Protein AF-A0A836QS17-F1 (afdb_monomer_lite)

Structure (mmCIF, N/CA/C/O backbone):
data_AF-A0A836QS17-F1
#
_entry.id   AF-A0A836QS17-F1
#
loop_
_atom_site.group_PDB
_atom_site.id
_atom_site.type_symbol
_atom_site.label_atom_id
_atom_site.label_alt_id
_atom_site.label_comp_id
_atom_site.label_asym_id
_atom_site.label_entity_id
_atom_site.label_seq_id
_atom_site.pdbx_PDB_ins_code
_atom_site.Cartn_x
_atom_site.Cartn_y
_atom_site.Cartn_z
_atom_site.occupancy
_atom_site.B_iso_or_equiv
_atom_site.auth_seq_id
_atom_site.auth_comp_id
_atom_site.auth_asym_id
_atom_site.auth_atom_id
_atom_site.pdbx_PDB_model_num
ATOM 1 N N . MET A 1 1 ? -5.330 5.649 -78.995 1.00 45.19 1 MET A N 1
ATOM 2 C CA . MET A 1 1 ? -5.883 4.723 -77.980 1.00 45.19 1 MET A CA 1
ATOM 3 C C . MET A 1 1 ? -5.002 4.776 -76.733 1.00 45.19 1 MET A C 1
ATOM 5 O O . MET A 1 1 ? -3.943 4.167 -76.728 1.00 45.19 1 MET A O 1
ATOM 9 N N . ARG A 1 2 ? -5.372 5.556 -75.710 1.00 42.97 2 ARG A N 1
ATOM 10 C CA . ARG A 1 2 ? -4.669 5.600 -74.414 1.00 42.97 2 ARG A CA 1
ATOM 11 C C . ARG A 1 2 ? -5.558 4.902 -73.386 1.00 42.97 2 ARG A C 1
ATOM 13 O O . ARG A 1 2 ? -6.609 5.428 -73.040 1.00 42.97 2 ARG A O 1
ATOM 20 N N . LYS A 1 3 ? -5.175 3.691 -72.978 1.00 46.97 3 LYS A N 1
ATOM 21 C CA . LYS A 1 3 ? -5.872 2.925 -71.938 1.00 46.97 3 LYS A CA 1
ATOM 22 C C . LYS A 1 3 ? -5.403 3.443 -70.576 1.00 46.97 3 LYS A C 1
ATOM 24 O O . LYS A 1 3 ? -4.241 3.265 -70.227 1.00 46.97 3 LYS A O 1
ATOM 29 N N . PHE A 1 4 ? -6.291 4.123 -69.856 1.00 54.78 4 PHE A N 1
ATOM 30 C CA . PHE A 1 4 ? -6.104 4.475 -68.451 1.00 54.78 4 PHE A CA 1
ATOM 31 C C . PHE A 1 4 ? -6.330 3.222 -67.599 1.00 54.78 4 PHE A C 1
ATOM 33 O O . PHE A 1 4 ? -7.387 2.602 -67.696 1.00 54.78 4 PHE A O 1
ATOM 40 N N . TYR A 1 5 ? -5.347 2.852 -66.781 1.00 57.66 5 TYR A N 1
ATOM 41 C CA . TYR A 1 5 ? -5.504 1.852 -65.727 1.00 57.66 5 TYR A CA 1
ATOM 42 C C . TYR A 1 5 ? -5.611 2.585 -64.391 1.00 57.66 5 TYR A C 1
ATOM 44 O O . TYR A 1 5 ? -4.691 3.301 -64.002 1.00 57.66 5 TYR A O 1
ATOM 52 N N . LEU A 1 6 ? -6.749 2.422 -63.718 1.00 50.59 6 LEU A N 1
ATOM 53 C CA . LEU A 1 6 ? -6.994 2.919 -62.369 1.00 50.59 6 LEU A CA 1
ATOM 54 C C . LEU A 1 6 ? -6.701 1.770 -61.389 1.00 50.59 6 LEU A C 1
ATOM 56 O O . LEU A 1 6 ? -7.377 0.742 -61.474 1.00 50.59 6 LEU A O 1
ATOM 60 N N . PRO A 1 7 ? -5.705 1.876 -60.492 1.00 57.19 7 PRO A N 1
ATOM 61 C CA . PRO A 1 7 ? -5.483 0.848 -59.490 1.00 57.19 7 PRO A CA 1
ATOM 62 C C . PRO A 1 7 ? -6.550 0.982 -58.398 1.00 57.19 7 PRO A C 1
ATOM 64 O O . PRO A 1 7 ? -6.674 2.018 -57.746 1.00 57.19 7 PRO A O 1
ATOM 67 N N . CYS A 1 8 ? -7.346 -0.071 -58.225 1.00 46.78 8 CYS A N 1
ATOM 68 C CA . CYS A 1 8 ? -8.303 -0.194 -57.135 1.00 46.78 8 CYS A CA 1
ATOM 69 C C . CYS A 1 8 ? -7.520 -0.424 -55.833 1.00 46.78 8 CYS A C 1
ATOM 71 O O . CYS A 1 8 ? -7.002 -1.516 -55.602 1.00 46.78 8 CYS A O 1
ATOM 73 N N . TYR A 1 9 ? -7.371 0.619 -55.016 1.00 54.31 9 TYR A N 1
ATOM 74 C CA . TYR A 1 9 ? -6.801 0.501 -53.676 1.00 54.31 9 TYR A CA 1
ATOM 75 C C . TYR A 1 9 ? -7.842 -0.143 -52.754 1.00 54.31 9 TYR A C 1
ATOM 77 O O . TYR A 1 9 ? -8.847 0.476 -52.410 1.00 54.31 9 TYR A O 1
ATOM 85 N N . ILE A 1 10 ? -7.602 -1.390 -52.353 1.00 62.19 10 ILE A N 1
ATOM 86 C CA . ILE A 1 10 ? -8.379 -2.050 -51.303 1.00 62.19 10 ILE A CA 1
ATOM 87 C C . ILE A 1 10 ? -7.832 -1.543 -49.967 1.00 62.19 10 ILE A C 1
ATOM 89 O O . ILE A 1 10 ? -6.723 -1.892 -49.568 1.00 62.19 10 ILE A O 1
ATOM 93 N N . ALA A 1 11 ? -8.590 -0.682 -49.289 1.00 60.81 11 ALA A N 1
ATOM 94 C CA . ALA A 1 11 ? -8.280 -0.270 -47.927 1.00 60.81 11 ALA A CA 1
ATOM 95 C C . ALA A 1 11 ? -8.555 -1.448 -46.978 1.00 60.81 11 ALA A C 1
ATOM 97 O O . ALA A 1 11 ? -9.704 -1.842 -46.781 1.00 60.81 11 ALA A O 1
ATOM 98 N N . ALA A 1 12 ? -7.500 -2.033 -46.409 1.00 63.81 12 ALA A N 1
ATOM 99 C CA . ALA A 1 12 ? -7.628 -3.027 -45.352 1.00 63.81 12 ALA A CA 1
ATOM 100 C C . ALA A 1 12 ? -8.034 -2.317 -44.052 1.00 63.81 12 ALA A C 1
ATOM 102 O O . ALA A 1 12 ? -7.232 -1.618 -43.435 1.00 63.81 12 ALA A O 1
ATOM 103 N N . VAL A 1 13 ? -9.296 -2.469 -43.653 1.00 64.31 13 VAL A N 1
ATOM 104 C CA . VAL A 1 13 ? -9.787 -2.011 -42.350 1.00 64.31 13 VAL A CA 1
ATOM 105 C C . VAL A 1 13 ? -9.302 -3.007 -41.300 1.00 64.31 13 VAL A C 1
ATOM 107 O O . VAL A 1 13 ? -9.771 -4.142 -41.241 1.00 64.31 13 VAL A O 1
ATOM 110 N N . THR A 1 14 ? -8.338 -2.602 -40.479 1.00 65.56 14 THR A N 1
ATOM 111 C CA . THR A 1 14 ? -7.913 -3.371 -39.307 1.00 65.56 14 THR A CA 1
ATOM 112 C C . THR A 1 14 ? -8.968 -3.235 -38.215 1.00 65.56 14 THR A C 1
ATOM 114 O O . THR A 1 14 ? -9.118 -2.168 -37.621 1.00 65.56 14 THR A O 1
ATOM 117 N N . VAL A 1 15 ? -9.706 -4.311 -37.949 1.00 62.50 15 VAL A N 1
ATOM 118 C CA . VAL A 1 15 ? -10.611 -4.404 -36.800 1.00 62.50 15 VAL A CA 1
ATOM 119 C C . VAL A 1 15 ? -9.763 -4.706 -35.567 1.00 62.50 15 VAL A C 1
ATOM 121 O O . VAL A 1 15 ? -9.290 -5.826 -35.389 1.00 62.50 15 VAL A O 1
ATOM 124 N N . THR A 1 16 ? -9.533 -3.704 -34.721 1.00 66.38 16 THR A N 1
ATOM 125 C CA . THR A 1 16 ? -8.945 -3.921 -33.397 1.00 66.38 16 THR A CA 1
ATOM 126 C C . THR A 1 16 ? -10.005 -4.550 -32.501 1.00 66.38 16 THR A C 1
ATOM 128 O O . THR A 1 16 ? -10.981 -3.894 -32.134 1.00 66.38 16 THR A O 1
ATOM 131 N N . LEU A 1 17 ? -9.833 -5.827 -32.161 1.00 64.81 17 LEU A N 1
ATOM 132 C CA . LEU A 1 17 ? -10.620 -6.478 -31.120 1.00 64.81 17 LEU A CA 1
ATOM 133 C C . LEU A 1 17 ? -10.230 -5.849 -29.775 1.00 64.81 17 LEU A C 1
ATOM 135 O O . LEU A 1 17 ? -9.192 -6.174 -29.208 1.00 64.81 17 LEU A O 1
ATOM 139 N N . SER A 1 18 ? -11.041 -4.905 -29.297 1.00 67.19 18 SER A N 1
ATOM 140 C CA . SER A 1 18 ? -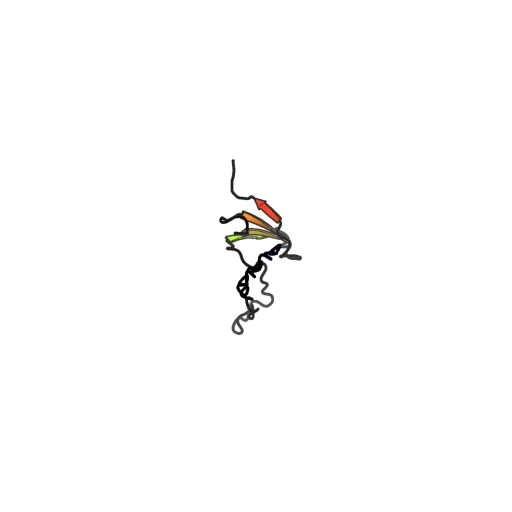10.979 -4.420 -27.919 1.00 67.19 18 SER A CA 1
ATOM 141 C C . SER A 1 18 ? -11.448 -5.558 -27.024 1.00 67.19 18 SER A C 1
ATOM 143 O O . SER A 1 18 ? -12.633 -5.894 -27.031 1.00 67.19 18 SER A O 1
ATOM 145 N N . THR A 1 19 ? -10.545 -6.168 -26.261 1.00 63.88 19 THR A N 1
ATOM 146 C CA . THR A 1 19 ? -10.969 -7.004 -25.139 1.00 63.88 19 THR A CA 1
ATOM 147 C C . THR A 1 19 ? -11.760 -6.122 -24.167 1.00 63.88 19 THR A C 1
ATOM 149 O O . THR A 1 19 ? -11.355 -4.983 -23.911 1.00 63.88 19 THR A O 1
ATOM 152 N N . PRO A 1 20 ? -12.920 -6.571 -23.659 1.00 65.06 20 PRO A N 1
ATOM 153 C CA . PRO A 1 20 ? -13.567 -5.864 -22.569 1.00 65.06 20 PRO A CA 1
ATOM 154 C C . PRO A 1 20 ? -12.623 -5.920 -21.365 1.00 65.06 20 PRO A C 1
ATOM 156 O O . PRO A 1 20 ? -12.199 -6.999 -20.956 1.00 65.06 20 PRO A O 1
ATOM 159 N N . VAL A 1 21 ? -12.259 -4.758 -20.825 1.00 59.12 21 VAL A N 1
ATOM 160 C CA . VAL A 1 21 ? -11.619 -4.686 -19.509 1.00 59.12 21 VAL A CA 1
ATOM 161 C C . VAL A 1 21 ? -12.645 -5.223 -18.518 1.00 59.12 21 VAL A C 1
ATOM 163 O O . VAL A 1 21 ? -13.750 -4.684 -18.436 1.00 59.12 21 VAL A O 1
ATOM 166 N N . GLU A 1 22 ? -12.315 -6.309 -17.820 1.00 54.94 22 GLU A N 1
ATOM 167 C CA . GLU A 1 22 ? -13.150 -6.849 -16.751 1.00 54.94 22 GLU A CA 1
ATOM 168 C C . GLU A 1 22 ? -13.395 -5.750 -15.716 1.00 54.94 22 GLU A C 1
ATOM 170 O O . GLU A 1 22 ? -12.508 -5.333 -14.973 1.00 54.94 22 GLU A O 1
ATOM 175 N N . SER A 1 23 ? -14.620 -5.228 -15.714 1.00 54.72 23 SER A N 1
ATOM 176 C CA . SER A 1 23 ? -15.102 -4.376 -14.643 1.00 54.72 23 SER A CA 1
ATOM 177 C C . SER A 1 23 ? -15.275 -5.285 -13.438 1.00 54.72 23 SER A C 1
ATOM 179 O O . SER A 1 23 ? -16.206 -6.088 -13.390 1.00 54.72 23 SER A O 1
ATOM 181 N N . TYR A 1 24 ? -14.346 -5.197 -12.488 1.00 61.44 24 TYR A N 1
ATOM 182 C CA . TYR A 1 24 ? -14.543 -5.772 -11.166 1.00 61.44 24 TYR A CA 1
ATOM 183 C C . TYR A 1 24 ? -15.810 -5.127 -10.609 1.00 61.44 24 TYR A C 1
ATOM 185 O O . TYR A 1 24 ? -15.813 -3.950 -10.244 1.00 61.44 24 TYR A O 1
ATOM 193 N N . ALA A 1 25 ? -16.918 -5.866 -10.644 1.00 52.38 25 ALA A N 1
ATOM 194 C CA . ALA A 1 25 ? -18.147 -5.441 -10.008 1.00 52.38 25 ALA A CA 1
ATOM 195 C C . ALA A 1 25 ? -17.798 -5.090 -8.559 1.00 52.38 25 ALA A C 1
ATOM 197 O O . ALA A 1 25 ? -17.149 -5.886 -7.877 1.00 52.38 25 ALA A O 1
ATOM 198 N N . GLN A 1 26 ? -18.188 -3.897 -8.107 1.00 55.88 26 GLN A N 1
ATOM 199 C CA . GLN A 1 26 ? -18.140 -3.541 -6.694 1.00 55.88 26 GLN A CA 1
ATOM 200 C C . GLN A 1 26 ? -19.096 -4.468 -5.937 1.00 55.88 26 GLN A C 1
ATOM 202 O O . GLN A 1 26 ? -20.249 -4.128 -5.686 1.00 55.88 26 GLN A O 1
ATOM 207 N N . GLY A 1 27 ? -18.636 -5.680 -5.632 1.00 59.91 27 GLY A N 1
ATOM 208 C CA . GLY A 1 27 ? -19.244 -6.507 -4.608 1.00 59.91 27 GLY A CA 1
ATOM 209 C C . GLY A 1 27 ? -19.159 -5.767 -3.281 1.00 59.91 27 GLY A C 1
ATOM 210 O O . GLY A 1 27 ? -18.261 -4.945 -3.075 1.00 59.91 27 GLY A O 1
ATOM 211 N N . THR A 1 28 ? -20.106 -6.037 -2.389 1.00 69.50 28 THR A N 1
ATOM 212 C CA . THR A 1 28 ? -20.046 -5.542 -1.016 1.00 69.50 28 THR A CA 1
ATOM 213 C C . THR A 1 28 ? -18.661 -5.879 -0.452 1.00 69.50 28 THR A C 1
ATOM 215 O O . THR A 1 28 ? -18.289 -7.048 -0.388 1.00 69.50 28 THR A O 1
ATOM 218 N N . LEU A 1 29 ? -17.875 -4.860 -0.075 1.00 76.06 29 LEU A N 1
ATOM 219 C CA . LEU A 1 29 ? -16.550 -5.033 0.556 1.00 76.06 29 LEU A CA 1
ATOM 220 C C . LEU A 1 29 ? -16.632 -5.767 1.904 1.00 76.06 29 LEU A C 1
ATOM 222 O O . LEU A 1 29 ? -15.614 -6.102 2.507 1.00 76.06 29 LEU A O 1
ATOM 226 N N . HIS A 1 30 ? -17.851 -5.946 2.394 1.00 76.88 30 HIS A N 1
ATOM 227 C CA . HIS A 1 30 ? -18.196 -6.415 3.714 1.00 76.88 30 HIS A CA 1
ATOM 228 C C . HIS A 1 30 ? -19.105 -7.642 3.582 1.00 76.88 30 HIS A C 1
ATOM 230 O O . HIS A 1 30 ? -19.990 -7.689 2.728 1.00 76.88 30 HIS A O 1
ATOM 236 N N . ASP A 1 31 ? -18.822 -8.665 4.380 1.00 83.38 31 ASP A N 1
ATOM 237 C CA . ASP A 1 31 ? -19.648 -9.866 4.477 1.00 83.38 31 ASP A CA 1
ATOM 238 C C . ASP A 1 31 ? -20.812 -9.567 5.421 1.00 83.38 31 ASP A C 1
ATOM 240 O O . ASP A 1 31 ? -20.575 -9.174 6.559 1.00 83.38 31 ASP A O 1
ATOM 244 N N . ASP A 1 32 ? -22.052 -9.809 4.992 1.00 85.06 32 ASP A N 1
ATOM 245 C CA . ASP A 1 32 ? -23.256 -9.528 5.790 1.00 85.06 32 ASP A CA 1
ATOM 246 C C . ASP A 1 32 ? -23.274 -10.226 7.171 1.00 85.06 32 ASP A C 1
ATOM 248 O O . ASP A 1 32 ? -24.076 -9.882 8.040 1.00 85.06 32 ASP A O 1
ATOM 252 N N . ARG A 1 33 ? -22.422 -11.238 7.387 1.00 89.75 33 ARG A N 1
ATOM 253 C CA . ARG A 1 33 ? -22.274 -11.958 8.665 1.00 89.75 33 ARG A CA 1
ATOM 254 C C . ARG A 1 33 ? -21.233 -11.336 9.598 1.00 89.75 33 ARG A C 1
ATOM 256 O O . ARG A 1 33 ? -21.148 -11.740 10.758 1.00 89.75 33 ARG A O 1
ATOM 263 N N . GLU A 1 34 ? -20.401 -10.429 9.102 1.00 89.19 34 GLU A N 1
ATOM 264 C CA . GLU A 1 34 ? -19.387 -9.732 9.885 1.00 89.19 34 GLU A CA 1
ATOM 265 C C . GLU A 1 34 ? -20.073 -8.636 10.725 1.00 89.19 34 GLU A C 1
ATOM 267 O O . GLU A 1 34 ? -20.891 -7.873 10.223 1.00 89.19 34 GLU A O 1
ATOM 272 N N . ALA A 1 35 ? -19.783 -8.579 12.029 1.00 90.25 35 ALA A N 1
ATOM 273 C CA . ALA A 1 35 ? -20.485 -7.695 12.968 1.00 90.25 35 ALA A CA 1
ATOM 274 C C . ALA A 1 35 ? -19.586 -6.664 13.678 1.00 90.25 35 ALA A C 1
ATOM 276 O O . ALA A 1 35 ? -20.069 -5.917 14.533 1.00 90.25 35 ALA A O 1
ATOM 277 N N . HIS A 1 36 ? -18.285 -6.637 13.396 1.00 91.50 36 HIS A N 1
ATOM 278 C CA . HIS A 1 36 ? -17.284 -5.889 14.159 1.00 91.50 36 HIS A CA 1
ATOM 279 C C . HIS A 1 36 ? -16.547 -4.818 13.340 1.00 91.50 36 HIS A C 1
ATOM 281 O O . HIS A 1 36 ? -16.023 -3.868 13.924 1.00 91.50 36 HIS A O 1
ATOM 287 N N . LEU A 1 37 ? -16.514 -4.916 12.012 1.00 88.44 37 LEU A N 1
ATOM 288 C CA . LEU A 1 37 ? -15.807 -4.005 11.115 1.00 88.44 37 LEU A CA 1
ATOM 289 C C . LEU A 1 37 ? -16.790 -3.072 10.397 1.00 88.44 37 LEU A C 1
ATOM 291 O O . LEU A 1 37 ? -17.267 -3.358 9.306 1.00 88.44 37 LEU A O 1
ATOM 295 N N . GLY A 1 38 ? -17.056 -1.910 10.997 1.00 85.12 38 GLY A N 1
ATOM 296 C CA . GLY A 1 38 ? -18.034 -0.954 10.458 1.00 85.12 38 GLY A CA 1
ATOM 297 C C . GLY A 1 38 ? -17.558 -0.076 9.291 1.00 85.12 38 GLY A C 1
ATOM 298 O O . GLY A 1 38 ? -18.394 0.478 8.590 1.00 85.12 38 GLY A O 1
ATOM 299 N N . ASN A 1 39 ? -16.243 0.074 9.079 1.00 86.00 39 ASN A N 1
ATOM 300 C CA . ASN A 1 39 ? -15.667 1.050 8.136 1.00 86.00 39 ASN A CA 1
ATOM 301 C C . ASN A 1 39 ? -14.549 0.437 7.273 1.00 86.00 39 ASN A C 1
ATOM 303 O O . ASN A 1 39 ? -13.442 0.970 7.200 1.00 86.00 39 ASN A O 1
ATOM 307 N N . VAL A 1 40 ? -14.802 -0.721 6.662 1.00 87.69 40 VAL A N 1
ATOM 308 C CA . VAL A 1 40 ? -13.826 -1.357 5.764 1.00 87.69 40 VAL A CA 1
ATOM 309 C C . VAL A 1 40 ? -13.689 -0.533 4.483 1.00 87.69 40 VAL A C 1
ATOM 311 O O . VAL A 1 40 ? -14.679 -0.259 3.806 1.00 87.69 40 VAL A O 1
ATOM 314 N N . GLN A 1 41 ? -12.456 -0.168 4.129 1.00 87.38 41 GLN A N 1
ATOM 315 C CA . GLN A 1 41 ? -12.143 0.573 2.910 1.00 87.38 41 GLN A CA 1
ATOM 316 C C . GLN A 1 41 ? -11.087 -0.170 2.090 1.00 87.38 41 GLN A C 1
ATOM 318 O O . GLN A 1 41 ? -10.028 -0.532 2.600 1.00 87.38 41 GLN A O 1
ATOM 323 N N . GLN A 1 42 ? -11.358 -0.355 0.798 1.00 90.56 42 GLN A N 1
ATOM 324 C CA . GLN A 1 42 ? -10.354 -0.800 -0.163 1.00 90.56 42 GLN A CA 1
ATOM 325 C C . G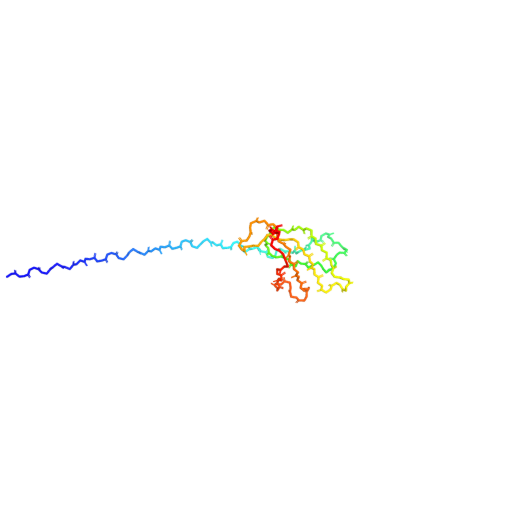LN A 1 42 ? -9.521 0.400 -0.623 1.00 90.56 42 GLN A C 1
ATOM 327 O O . GLN A 1 42 ? -10.073 1.393 -1.095 1.00 90.56 42 GLN A O 1
ATOM 332 N N . LEU A 1 43 ? -8.197 0.300 -0.491 1.00 92.88 43 LEU A N 1
ATOM 333 C CA . LEU A 1 43 ? -7.271 1.380 -0.851 1.00 92.88 43 LEU A CA 1
ATOM 334 C C . LEU A 1 43 ? -6.561 1.143 -2.188 1.00 92.88 43 LEU A C 1
ATOM 336 O O . LEU A 1 43 ? -6.222 2.100 -2.875 1.00 92.88 43 LEU A O 1
ATOM 340 N N . THR A 1 44 ? -6.342 -0.113 -2.578 1.00 92.31 44 THR A N 1
ATOM 341 C CA . THR A 1 44 ? -5.617 -0.461 -3.805 1.00 92.31 44 THR A CA 1
ATOM 342 C C . THR A 1 44 ? -6.529 -1.115 -4.835 1.00 92.31 44 THR A C 1
ATOM 344 O O . THR A 1 44 ? -7.426 -1.900 -4.514 1.00 92.31 44 THR A O 1
ATOM 347 N N . PHE A 1 45 ? -6.261 -0.808 -6.105 1.00 90.44 45 PHE A N 1
ATOM 348 C CA . PHE A 1 45 ? -6.975 -1.356 -7.253 1.00 90.44 45 PHE A CA 1
ATOM 349 C C . PHE A 1 45 ? -5.956 -1.933 -8.236 1.00 90.44 45 PHE A C 1
ATOM 351 O O . PHE A 1 45 ? -5.130 -1.202 -8.786 1.00 90.44 45 PHE A O 1
ATOM 358 N N . GLY A 1 46 ? -5.979 -3.254 -8.418 1.00 90.62 46 GLY A N 1
ATOM 359 C CA . GLY A 1 46 ? -5.015 -3.980 -9.247 1.00 90.62 46 GLY A CA 1
ATOM 360 C C . GLY A 1 46 ? -3.597 -4.043 -8.666 1.00 90.62 46 GLY A C 1
ATOM 361 O O . GLY A 1 46 ? -3.338 -3.590 -7.543 1.00 90.62 46 GLY A O 1
ATOM 362 N N . GLY A 1 47 ? -2.691 -4.599 -9.475 1.00 93.56 47 GLY A N 1
ATOM 363 C CA . GLY A 1 47 ? -1.347 -4.994 -9.053 1.00 93.56 47 GLY A CA 1
ATOM 364 C C . GLY A 1 47 ? -1.371 -6.197 -8.110 1.00 93.56 47 GLY A C 1
ATOM 365 O O . GLY A 1 47 ? -2.389 -6.505 -7.487 1.00 93.56 47 GLY A O 1
ATOM 366 N N . GLU A 1 48 ? -0.232 -6.858 -7.981 1.00 95.56 48 GLU A N 1
ATOM 367 C CA . GLU A 1 48 ? 0.046 -7.702 -6.823 1.00 95.56 48 GLU A CA 1
ATOM 368 C C . GLU A 1 48 ? 0.535 -6.772 -5.715 1.00 95.56 48 GLU A C 1
ATOM 370 O O . GLU A 1 48 ? 1.315 -5.861 -5.979 1.00 95.56 48 GLU A O 1
ATOM 375 N N . ASN A 1 49 ? -0.005 -6.907 -4.506 1.00 96.25 49 ASN A N 1
ATOM 376 C CA . ASN A 1 49 ? 0.325 -6.030 -3.384 1.00 96.25 49 ASN A CA 1
ATOM 377 C C . ASN A 1 49 ? 0.899 -6.886 -2.254 1.00 96.25 49 ASN A C 1
ATOM 379 O O . ASN A 1 49 ? 0.352 -7.949 -1.959 1.00 96.25 49 ASN A O 1
ATOM 383 N N . ALA A 1 50 ? 1.975 -6.415 -1.630 1.00 95.50 50 ALA A N 1
ATOM 384 C CA . ALA A 1 50 ? 2.669 -7.118 -0.555 1.00 95.50 50 ALA A CA 1
ATOM 385 C C . ALA A 1 50 ? 2.823 -6.210 0.678 1.00 95.50 50 ALA A C 1
ATOM 387 O O . ALA A 1 50 ? 1.909 -5.449 0.998 1.00 95.50 50 ALA A O 1
ATOM 388 N N . GLU A 1 51 ? 3.924 -6.343 1.419 1.00 97.25 51 GLU A N 1
ATOM 389 C CA . GLU A 1 51 ? 4.114 -5.743 2.739 1.00 97.25 51 GLU A CA 1
ATOM 390 C C . GLU A 1 51 ? 3.795 -4.238 2.771 1.00 97.25 51 GLU A C 1
ATOM 392 O O . GLU A 1 51 ? 4.109 -3.502 1.830 1.00 97.25 51 GLU A O 1
ATOM 397 N N . ALA A 1 52 ? 3.168 -3.781 3.861 1.00 97.56 52 ALA A N 1
ATOM 398 C CA . ALA A 1 52 ? 2.717 -2.405 4.025 1.00 97.56 52 ALA A CA 1
ATOM 399 C C . ALA A 1 52 ? 2.885 -1.890 5.459 1.00 97.56 52 ALA A C 1
ATOM 401 O O . ALA A 1 52 ? 2.735 -2.637 6.427 1.00 97.56 52 ALA A O 1
ATOM 402 N N . TYR A 1 53 ? 3.127 -0.586 5.583 1.00 98.31 53 TYR A N 1
ATOM 403 C CA . TYR A 1 53 ? 3.313 0.114 6.848 1.00 98.31 53 TYR A CA 1
ATOM 404 C C . TYR A 1 53 ? 2.584 1.457 6.850 1.00 98.31 53 TYR A C 1
ATOM 406 O O . TYR A 1 53 ? 2.579 2.188 5.859 1.00 98.31 53 TYR A O 1
ATOM 414 N N . TRP A 1 54 ? 1.999 1.786 7.997 1.00 98.25 54 TRP A N 1
ATOM 415 C CA . TRP A 1 54 ? 1.315 3.050 8.239 1.00 98.25 54 TRP A CA 1
ATOM 416 C C . TRP A 1 54 ? 2.290 4.142 8.666 1.00 98.25 54 TRP A C 1
ATOM 418 O O . TRP A 1 54 ? 3.229 3.886 9.427 1.00 98.25 54 TRP A O 1
ATOM 428 N N . SER A 1 55 ? 2.033 5.379 8.240 1.00 98.06 55 SER A N 1
ATOM 429 C CA . SER A 1 55 ? 2.607 6.538 8.918 1.00 98.06 55 SER A CA 1
ATOM 430 C C . SER A 1 55 ? 2.104 6.597 10.372 1.00 98.06 55 SER A C 1
ATOM 432 O O . SER A 1 55 ? 1.004 6.121 10.667 1.00 98.06 55 SER A O 1
ATOM 434 N N . PRO A 1 56 ? 2.865 7.190 11.310 1.00 98.31 56 PRO A N 1
ATOM 435 C CA . PRO A 1 56 ? 2.471 7.233 12.723 1.00 98.31 56 PRO A CA 1
ATOM 436 C C . PRO A 1 56 ? 1.123 7.913 12.999 1.00 98.31 56 PRO A C 1
ATOM 438 O O . PRO A 1 56 ? 0.465 7.597 13.985 1.00 98.31 56 PRO A O 1
ATOM 441 N N . ASP A 1 57 ? 0.723 8.856 12.148 1.00 98.0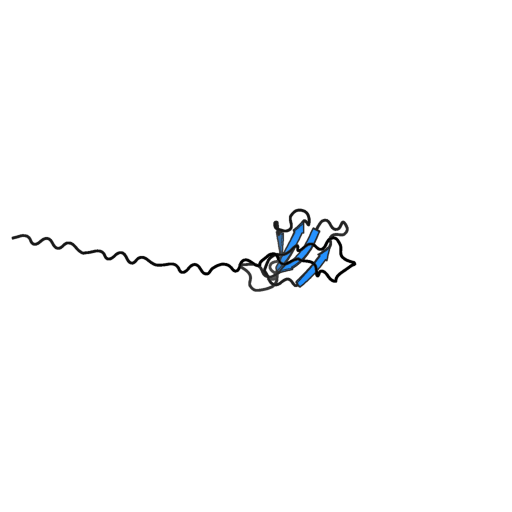0 57 ASP A N 1
ATOM 442 C CA . ASP A 1 57 ? -0.550 9.581 12.220 1.00 98.00 57 ASP A CA 1
ATOM 443 C C . ASP A 1 57 ? -1.681 8.911 11.415 1.00 98.00 57 ASP A C 1
ATOM 445 O O . ASP A 1 57 ? -2.809 9.399 11.424 1.00 98.00 57 ASP A O 1
ATOM 449 N N . GLY A 1 58 ? -1.390 7.809 10.714 1.00 96.88 58 GLY A N 1
ATOM 450 C CA . GLY A 1 58 ? -2.339 7.075 9.878 1.00 96.88 58 GLY A CA 1
ATOM 451 C C . GLY A 1 58 ? -2.763 7.797 8.597 1.00 96.88 58 GLY A C 1
ATOM 452 O O . GLY A 1 58 ? -3.686 7.335 7.929 1.00 96.88 58 GLY A O 1
ATOM 453 N N . SER A 1 59 ? -2.136 8.924 8.244 1.00 97.38 59 SER A N 1
ATOM 454 C CA . SER A 1 59 ? -2.502 9.689 7.047 1.00 97.38 59 SER A CA 1
ATOM 455 C C . SER A 1 59 ? -1.972 9.070 5.751 1.00 97.38 59 SER A C 1
ATOM 457 O O . SER A 1 59 ? -2.48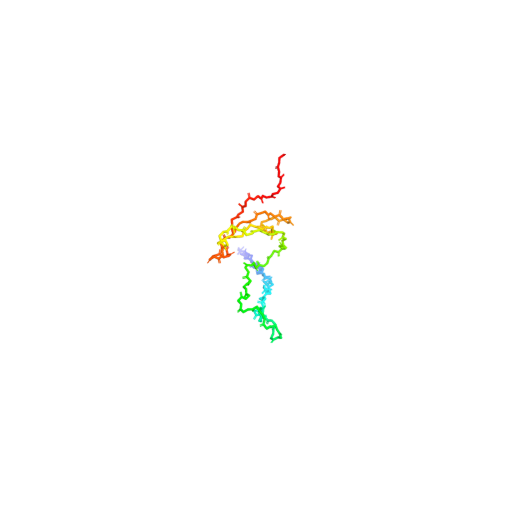3 9.378 4.671 1.00 97.38 59 SER A O 1
ATOM 459 N N . GLU A 1 60 ? -0.993 8.166 5.846 1.00 98.12 60 GLU A N 1
ATOM 460 C CA . GLU A 1 60 ? -0.323 7.568 4.699 1.00 98.12 60 GLU A CA 1
ATOM 461 C C . GLU A 1 60 ? 0.016 6.091 4.895 1.00 98.12 60 GLU A C 1
ATOM 463 O O . GLU A 1 60 ? 0.186 5.596 6.012 1.00 98.12 60 GLU A O 1
ATOM 468 N N . LEU A 1 61 ? 0.189 5.409 3.765 1.00 98.12 61 LEU A N 1
ATOM 469 C CA . LEU A 1 61 ? 0.678 4.038 3.684 1.00 98.12 61 LEU A CA 1
ATOM 470 C C . LEU A 1 61 ? 1.917 3.994 2.784 1.00 98.12 61 LEU A C 1
ATOM 472 O O . LEU A 1 61 ? 1.920 4.594 1.707 1.00 98.12 61 LEU A O 1
ATOM 476 N N . ILE A 1 62 ? 2.946 3.250 3.185 1.00 98.50 62 ILE A N 1
ATOM 477 C CA . ILE A 1 62 ? 4.015 2.782 2.296 1.00 98.50 62 ILE A CA 1
ATOM 478 C C . ILE A 1 62 ? 3.843 1.280 2.093 1.00 98.50 62 ILE A C 1
ATOM 480 O O . ILE A 1 62 ? 3.613 0.559 3.059 1.00 98.50 62 ILE A O 1
ATOM 484 N N . PHE A 1 63 ? 3.905 0.804 0.856 1.00 98.19 63 PHE A N 1
ATOM 485 C CA . PHE A 1 63 ? 3.624 -0.591 0.537 1.00 98.19 63 PHE A CA 1
ATOM 486 C C . PHE A 1 63 ? 4.343 -1.056 -0.722 1.00 98.19 63 PHE A C 1
ATOM 488 O O . PHE A 1 63 ? 4.785 -0.249 -1.544 1.00 98.19 63 PHE A O 1
ATOM 495 N N . GLN A 1 64 ? 4.447 -2.371 -0.867 1.00 98.06 64 GLN A N 1
ATOM 496 C CA . GLN A 1 64 ? 4.968 -3.014 -2.063 1.00 98.06 64 GLN A CA 1
ATOM 497 C C . GLN A 1 64 ? 3.847 -3.310 -3.062 1.00 98.06 64 GLN A C 1
ATOM 499 O O . GLN A 1 64 ? 2.779 -3.791 -2.675 1.00 98.06 64 GLN A O 1
ATOM 504 N N . SER A 1 65 ? 4.078 -3.024 -4.344 1.00 97.06 65 SER A N 1
ATOM 505 C CA . SER A 1 65 ? 3.116 -3.327 -5.405 1.00 97.06 65 SER A CA 1
ATOM 506 C C . SER A 1 65 ? 3.790 -3.556 -6.755 1.00 97.06 65 SER A C 1
ATOM 508 O O . SER A 1 65 ? 4.761 -2.864 -7.067 1.00 97.06 65 SER A O 1
ATOM 510 N N . THR A 1 66 ? 3.235 -4.446 -7.578 1.00 96.12 66 THR A N 1
ATOM 511 C CA . THR A 1 66 ? 3.557 -4.537 -9.008 1.00 96.12 66 THR A CA 1
ATOM 512 C C . THR A 1 66 ? 2.706 -3.542 -9.794 1.00 96.12 66 THR A C 1
ATOM 514 O O . THR A 1 66 ? 1.473 -3.495 -9.691 1.00 96.12 66 THR A O 1
ATOM 517 N N . ARG A 1 67 ? 3.358 -2.685 -10.580 1.00 93.69 67 ARG A N 1
ATOM 518 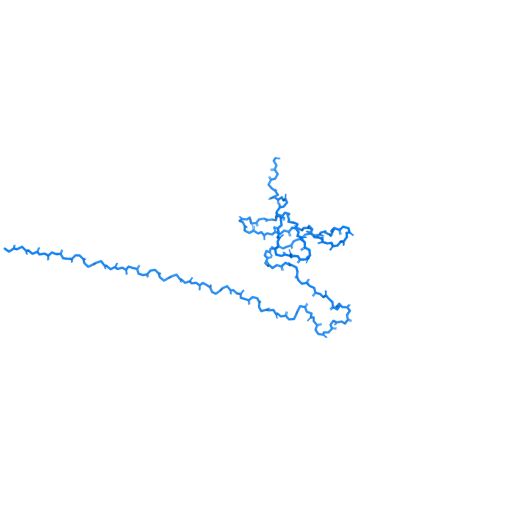C CA . ARG A 1 67 ? 2.685 -1.691 -11.426 1.00 93.69 67 ARG A CA 1
ATOM 519 C C . ARG A 1 67 ? 3.441 -1.552 -12.738 1.00 93.69 67 ARG A C 1
ATOM 521 O O . ARG A 1 67 ? 4.659 -1.391 -12.737 1.00 93.69 67 ARG A O 1
ATOM 528 N N . ALA A 1 68 ? 2.710 -1.502 -13.852 1.00 92.38 68 ALA A N 1
ATOM 529 C CA . ALA A 1 68 ? 3.305 -1.206 -15.151 1.00 92.38 68 ALA A CA 1
ATOM 530 C C . ALA A 1 68 ? 4.136 0.098 -15.089 1.00 92.38 68 ALA A C 1
ATOM 532 O O . ALA A 1 68 ? 3.684 1.079 -14.490 1.00 92.38 68 ALA A O 1
ATOM 533 N N . PRO A 1 69 ? 5.331 0.138 -15.707 1.00 93.06 69 PRO A N 1
ATOM 534 C CA . PRO A 1 69 ? 5.896 -0.859 -16.623 1.00 93.06 69 PRO A CA 1
ATOM 535 C C . PRO A 1 69 ? 6.765 -1.936 -15.945 1.00 93.06 69 PRO A C 1
ATOM 537 O O . PRO A 1 69 ? 7.567 -2.572 -16.620 1.00 93.06 69 PRO A O 1
ATOM 540 N N . HIS A 1 70 ? 6.688 -2.098 -14.626 1.00 93.00 70 HIS A N 1
ATOM 541 C CA . HIS A 1 70 ? 7.522 -3.040 -13.894 1.00 93.00 70 HIS A CA 1
ATOM 542 C C . HIS A 1 70 ? 6.769 -4.334 -13.566 1.00 93.00 70 HIS A C 1
ATOM 544 O O . HIS A 1 70 ? 5.622 -4.299 -13.122 1.00 93.00 70 HIS A O 1
ATOM 550 N N . ASP A 1 71 ? 7.458 -5.463 -13.732 1.00 91.19 71 ASP A N 1
ATOM 551 C CA . ASP A 1 71 ? 6.890 -6.799 -13.503 1.00 91.19 71 ASP A CA 1
ATOM 552 C C . ASP A 1 71 ? 7.193 -7.361 -12.099 1.00 91.19 71 ASP A C 1
ATOM 554 O O . ASP A 1 71 ? 6.627 -8.375 -11.704 1.00 91.19 71 ASP A O 1
ATOM 558 N N . CYS A 1 72 ? 8.088 -6.719 -11.342 1.00 93.19 72 CYS A N 1
ATOM 559 C CA . CYS A 1 72 ? 8.430 -7.089 -9.960 1.00 93.19 72 CYS A CA 1
ATOM 560 C C . CYS A 1 72 ? 7.782 -6.124 -8.957 1.00 93.19 72 CYS A C 1
ATOM 562 O O . CYS A 1 72 ? 7.104 -5.188 -9.368 1.00 93.19 72 CYS A O 1
ATOM 564 N N . ASP A 1 73 ? 8.017 -6.297 -7.655 1.00 95.25 73 ASP A N 1
ATOM 565 C CA . ASP A 1 73 ? 7.551 -5.348 -6.637 1.00 95.25 73 ASP A CA 1
ATOM 566 C C . ASP A 1 73 ? 8.352 -4.038 -6.648 1.00 95.25 73 ASP A C 1
ATOM 568 O O . ASP A 1 73 ? 9.584 -4.019 -6.734 1.00 95.25 73 ASP A O 1
ATOM 572 N N . GLN A 1 74 ? 7.641 -2.921 -6.520 1.00 97.50 74 GLN A N 1
ATOM 573 C CA . GLN A 1 74 ? 8.191 -1.597 -6.234 1.00 97.50 74 GLN A CA 1
ATOM 574 C C . GLN A 1 74 ? 7.654 -1.103 -4.903 1.00 97.50 74 GLN A C 1
ATOM 576 O O . GLN A 1 74 ? 6.612 -1.553 -4.437 1.00 97.50 74 GLN A O 1
ATOM 581 N N . ILE A 1 75 ? 8.333 -0.119 -4.319 1.00 98.06 75 ILE A N 1
ATOM 582 C CA . ILE A 1 75 ? 7.854 0.549 -3.111 1.00 98.06 75 ILE A CA 1
ATOM 583 C C . ILE A 1 75 ? 7.090 1.802 -3.525 1.00 98.06 75 ILE A C 1
ATOM 585 O O . ILE A 1 75 ? 7.660 2.694 -4.159 1.00 98.06 75 ILE A O 1
ATOM 589 N N . PHE A 1 76 ? 5.828 1.888 -3.120 1.00 98.00 76 PHE A N 1
ATOM 590 C CA . PHE A 1 76 ? 4.960 3.045 -3.308 1.00 98.00 76 PHE A CA 1
ATOM 591 C C . PHE A 1 76 ? 4.552 3.646 -1.967 1.00 98.00 76 PHE A C 1
ATOM 593 O O . PHE A 1 76 ? 4.446 2.947 -0.964 1.00 98.00 76 PHE A O 1
ATOM 600 N N . ARG A 1 77 ? 4.277 4.949 -1.968 1.00 98.25 77 ARG A N 1
ATOM 601 C CA . ARG A 1 77 ? 3.629 5.677 -0.875 1.00 98.25 77 ARG A CA 1
ATOM 602 C C . ARG A 1 77 ? 2.326 6.287 -1.375 1.00 98.25 77 ARG A C 1
ATOM 604 O O . ARG A 1 77 ? 2.276 6.755 -2.512 1.00 98.25 77 ARG A O 1
ATOM 611 N N . MET A 1 78 ? 1.297 6.312 -0.535 1.00 97.50 78 MET A N 1
ATOM 612 C CA . MET A 1 78 ? 0.017 6.956 -0.837 1.00 97.50 78 MET A CA 1
ATOM 613 C C . MET A 1 78 ? -0.563 7.683 0.371 1.00 97.50 78 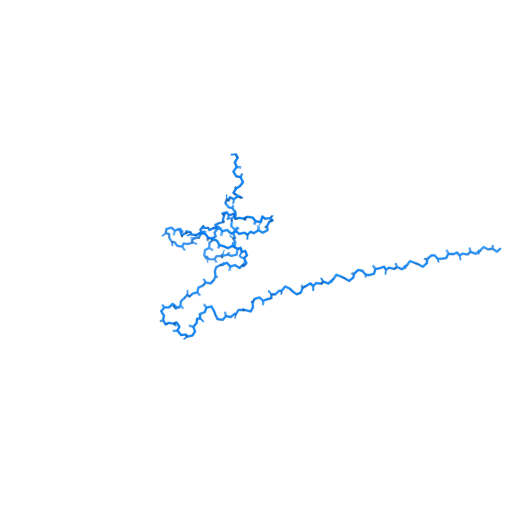MET A C 1
ATOM 615 O O . MET A 1 78 ? -0.335 7.271 1.508 1.00 97.50 78 MET A O 1
ATOM 619 N N . SER A 1 79 ? -1.350 8.725 0.099 1.00 97.44 79 SER A N 1
ATOM 620 C CA . SER A 1 79 ? -2.230 9.352 1.085 1.00 97.44 79 SER A CA 1
ATOM 621 C C . SER A 1 79 ? -3.538 8.573 1.187 1.00 97.44 79 SER A C 1
ATOM 623 O O . SER A 1 79 ? -4.091 8.154 0.173 1.00 97.44 79 SER A O 1
ATOM 625 N N . ILE A 1 80 ? -4.093 8.441 2.389 1.00 95.88 80 ILE A N 1
ATOM 626 C CA . ILE A 1 80 ? -5.415 7.820 2.581 1.00 95.88 80 ILE A CA 1
ATOM 627 C C . ILE A 1 80 ? -6.550 8.699 2.065 1.00 95.88 80 ILE A C 1
ATOM 629 O O . ILE A 1 80 ? -7.594 8.187 1.664 1.00 95.88 80 ILE A O 1
ATOM 633 N N . SER A 1 81 ? -6.351 10.020 2.034 1.00 95.50 81 SER A N 1
ATOM 634 C CA . SER A 1 81 ? -7.334 10.946 1.462 1.00 95.50 81 SER A CA 1
ATOM 635 C C . SER A 1 81 ? -7.398 10.890 -0.066 1.00 95.50 81 SER A C 1
ATOM 637 O O . SER A 1 81 ? -8.395 11.327 -0.637 1.00 95.50 81 SER A O 1
ATOM 639 N N . ASP A 1 82 ? -6.363 10.350 -0.715 1.00 94.94 82 ASP A N 1
ATOM 640 C CA . ASP A 1 82 ? -6.306 10.152 -2.163 1.00 94.94 82 ASP A CA 1
ATOM 641 C C . ASP A 1 82 ? -5.494 8.887 -2.518 1.00 94.94 82 ASP A C 1
ATOM 643 O O . ASP A 1 82 ? -4.340 8.978 -2.954 1.00 94.94 82 ASP A O 1
ATOM 647 N N . PRO A 1 83 ? -6.071 7.681 -2.331 1.00 89.88 83 PRO A N 1
ATOM 648 C CA . PRO A 1 83 ? -5.367 6.417 -2.571 1.00 89.88 83 PRO A CA 1
ATOM 649 C C . PRO A 1 83 ? -4.987 6.181 -4.041 1.00 89.88 83 PRO A C 1
ATOM 651 O O . PRO A 1 83 ? -4.164 5.318 -4.342 1.00 89.88 83 PRO A O 1
ATOM 654 N N . ALA A 1 84 ? -5.574 6.939 -4.973 1.00 90.00 84 ALA A N 1
ATOM 655 C CA . ALA A 1 84 ? -5.241 6.857 -6.392 1.00 90.00 84 ALA A CA 1
ATOM 656 C C . ALA A 1 84 ? -3.914 7.568 -6.723 1.00 90.00 84 ALA A C 1
ATOM 658 O O . ALA A 1 84 ? -3.253 7.211 -7.702 1.00 90.00 84 ALA A O 1
ATOM 659 N N . ALA A 1 85 ? -3.496 8.543 -5.910 1.00 92.44 85 ALA A N 1
ATOM 660 C CA . ALA A 1 85 ? -2.281 9.330 -6.111 1.00 92.44 85 ALA A CA 1
ATOM 661 C C . ALA A 1 85 ? -1.019 8.627 -5.570 1.00 92.44 85 ALA A C 1
ATOM 663 O O . ALA A 1 85 ? -0.342 9.110 -4.658 1.00 92.44 85 ALA A O 1
ATOM 664 N N . LEU A 1 86 ? -0.681 7.469 -6.146 1.00 95.50 86 LEU A N 1
ATOM 665 C CA . LEU A 1 86 ? 0.516 6.710 -5.772 1.00 95.50 86 LEU A CA 1
ATOM 666 C C . LEU A 1 86 ? 1.809 7.462 -6.130 1.00 95.50 86 LEU A C 1
ATOM 668 O O . LEU A 1 86 ? 2.013 7.889 -7.265 1.00 95.50 86 LEU A O 1
ATOM 672 N N . THR A 1 87 ? 2.735 7.542 -5.176 1.00 97.25 87 THR A N 1
ATOM 673 C CA . THR A 1 87 ? 4.104 8.034 -5.379 1.00 97.25 87 THR A CA 1
ATOM 674 C C . THR A 1 87 ? 5.081 6.864 -5.378 1.00 97.25 87 THR A C 1
ATOM 676 O O . THR A 1 87 ? 5.190 6.153 -4.381 1.00 97.25 87 THR A O 1
ATOM 679 N N . LEU A 1 88 ? 5.822 6.668 -6.471 1.00 97.19 88 LEU A N 1
ATOM 680 C CA . LEU A 1 88 ? 6.894 5.671 -6.541 1.00 97.19 88 LEU A CA 1
ATOM 681 C C . LEU A 1 88 ? 8.091 6.121 -5.692 1.00 97.19 88 LEU A C 1
ATOM 683 O O . LEU A 1 88 ? 8.647 7.194 -5.917 1.00 97.19 88 LEU A O 1
ATOM 687 N N . VAL A 1 89 ? 8.503 5.288 -4.738 1.00 97.50 89 VAL A N 1
ATOM 688 C CA . VAL A 1 89 ? 9.640 5.542 -3.838 1.00 97.50 89 VAL A CA 1
ATOM 689 C C . VAL A 1 89 ? 10.889 4.790 -4.296 1.00 97.50 89 VAL A C 1
ATOM 691 O O . VAL A 1 89 ? 11.992 5.326 -4.224 1.00 97.50 89 VAL A O 1
ATOM 694 N N . SER A 1 90 ? 10.741 3.550 -4.771 1.00 96.50 90 SER A N 1
ATOM 695 C CA . SER A 1 90 ? 11.869 2.733 -5.231 1.00 96.50 90 SER A CA 1
ATOM 696 C C . SER A 1 90 ? 11.442 1.714 -6.277 1.00 96.50 90 SER A C 1
ATOM 698 O O . SER A 1 90 ? 10.421 1.049 -6.113 1.00 96.50 90 SER A O 1
ATOM 700 N N . THR A 1 91 ? 12.268 1.538 -7.311 1.00 95.44 91 THR A N 1
ATOM 701 C CA . THR A 1 91 ? 12.092 0.496 -8.333 1.00 95.44 91 THR A CA 1
ATOM 702 C C . THR A 1 91 ? 12.675 -0.861 -7.932 1.00 95.44 91 THR A C 1
ATOM 704 O O . THR A 1 91 ? 12.570 -1.811 -8.701 1.00 95.44 91 THR A O 1
ATOM 707 N N . GLY A 1 92 ? 13.356 -0.949 -6.784 1.00 91.12 92 GLY A N 1
ATOM 708 C CA . GLY A 1 92 ? 14.007 -2.181 -6.326 1.00 91.12 92 GLY A CA 1
ATOM 709 C C . GLY A 1 92 ? 15.262 -2.593 -7.111 1.00 91.12 92 GLY A C 1
ATOM 710 O O . GLY A 1 92 ? 15.854 -3.618 -6.796 1.00 91.12 92 GLY A O 1
ATOM 711 N N . GLN A 1 93 ? 15.710 -1.809 -8.100 1.00 88.75 93 GLN A N 1
ATOM 712 C CA . GLN A 1 93 ? 16.832 -2.192 -8.976 1.00 88.75 93 GLN A CA 1
ATOM 713 C C . GLN A 1 93 ? 18.222 -2.039 -8.336 1.00 88.75 93 GLN A C 1
ATOM 715 O O . GLN A 1 93 ? 19.184 -2.592 -8.860 1.00 88.75 93 GLN A O 1
ATOM 720 N N . GLY A 1 94 ? 18.337 -1.338 -7.201 1.00 81.38 94 GLY A N 1
ATOM 721 C CA . GLY A 1 94 ? 19.616 -1.149 -6.506 1.00 81.38 94 GLY A CA 1
ATOM 722 C C . GLY A 1 94 ? 20.717 -0.548 -7.397 1.00 81.38 94 GLY A C 1
ATOM 723 O O . GLY A 1 94 ? 20.447 -0.007 -8.467 1.00 81.38 94 GLY A O 1
ATOM 724 N N . ARG A 1 95 ? 21.967 -0.606 -6.935 1.00 58.19 95 ARG A N 1
ATOM 725 C CA . ARG A 1 95 ? 23.183 -0.348 -7.721 1.00 58.19 95 ARG A CA 1
ATOM 726 C C . ARG A 1 95 ? 24.271 -1.311 -7.277 1.00 58.19 95 ARG A C 1
ATOM 728 O O . ARG A 1 95 ? 24.263 -1.635 -6.065 1.00 58.19 95 ARG A O 1
#

Radius of gyration: 24.85 Å; chains: 1; bounding box: 46×23×92 Å

Sequence (95 aa):
MRKFYLPCYIAAVTVTLSTPVESYAQGTLHDDREAHLGNVQQLTFGGENAEAYWSPDGSELIFQSTRAPHDCDQIFRMSISDPAALTLVSTGQGR

Secondary structure (DSSP, 8-state):
---PPPP-----------PPP-------SS-TT--S-S-------SS-EEEEEE-TTSSEEEEEE--TT-SS-EEEEEETTEEEEEEEEE-S---

pLDDT: mean 82.58, std 17.13, range [42.97, 98.5]

Foldseek 3Di:
DDDDDDDDDDDDDDDPPDDPDPDPPPDPPDDPPDDPDPDDDDLDDDFDWDDKDADPVRQKMWTWTDDPPGPGTFIWMDGPVCSVPIDTDGPPPDD